Protein A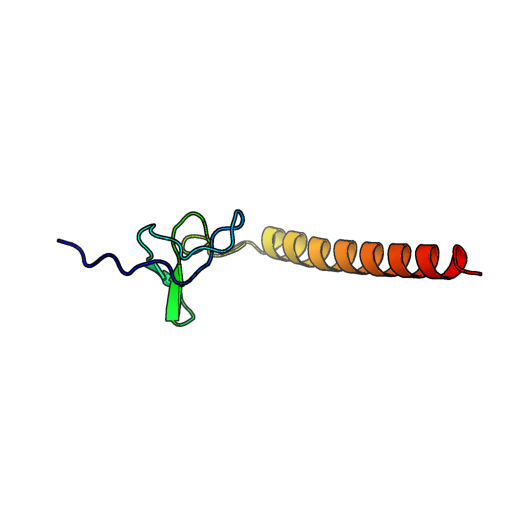F-A0A6H1Q639-F1 (afdb_monomer_lite)

Structure (mmCIF, N/CA/C/O backbone):
data_AF-A0A6H1Q639-F1
#
_entry.id   AF-A0A6H1Q639-F1
#
loop_
_atom_site.group_PDB
_atom_site.id
_atom_site.type_symbol
_atom_site.label_atom_id
_atom_site.label_alt_id
_atom_site.label_comp_id
_atom_site.label_asym_id
_atom_site.label_entity_id
_atom_site.label_seq_id
_atom_site.pdbx_PDB_ins_code
_atom_s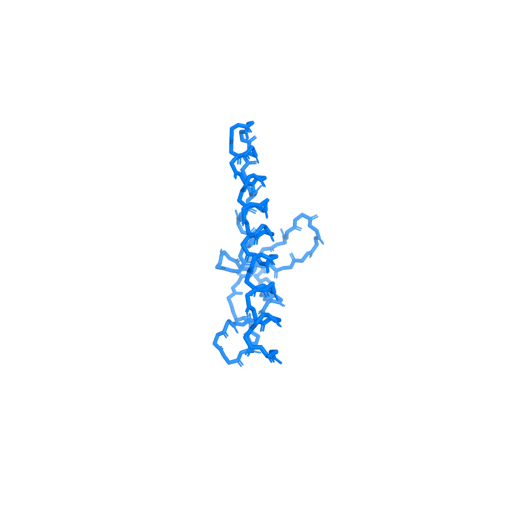ite.Cartn_x
_atom_site.Cartn_y
_atom_site.Cartn_z
_atom_site.occupancy
_atom_site.B_iso_or_equiv
_atom_site.auth_seq_id
_atom_site.auth_comp_id
_atom_site.auth_asym_id
_atom_site.auth_atom_id
_atom_site.pdbx_PDB_model_num
ATOM 1 N N . MET A 1 1 ? -19.599 -21.898 2.040 1.00 47.25 1 MET A N 1
ATOM 2 C CA . MET A 1 1 ? -18.205 -21.537 1.686 1.00 47.25 1 MET A CA 1
ATOM 3 C C . MET A 1 1 ? -18.179 -20.065 1.299 1.00 47.25 1 MET A C 1
ATOM 5 O O . MET A 1 1 ? -18.952 -19.670 0.443 1.00 47.25 1 MET A O 1
ATOM 9 N N . LYS A 1 2 ? -17.379 -19.226 1.968 1.00 55.78 2 LYS A N 1
ATOM 10 C CA . LYS A 1 2 ? -17.265 -17.796 1.625 1.00 55.78 2 LYS A CA 1
ATOM 11 C C . LYS A 1 2 ? -16.519 -17.725 0.287 1.00 55.78 2 LYS A C 1
ATOM 13 O O . LYS A 1 2 ? -15.376 -18.171 0.253 1.00 55.78 2 LYS A O 1
ATOM 18 N N . PHE A 1 3 ? -17.161 -17.274 -0.793 1.00 59.53 3 PHE A N 1
ATOM 19 C CA . PHE A 1 3 ? -16.537 -17.160 -2.116 1.00 59.53 3 PHE A CA 1
ATOM 20 C C . PHE A 1 3 ? -15.262 -16.314 -1.997 1.00 59.53 3 PHE A C 1
ATOM 22 O O . PHE A 1 3 ? -15.319 -15.107 -1.772 1.00 59.53 3 PHE A O 1
ATOM 29 N N . LYS A 1 4 ? -14.100 -16.968 -2.042 1.00 68.81 4 LYS A N 1
ATOM 30 C CA . LYS A 1 4 ? -12.796 -16.309 -1.978 1.00 68.81 4 LYS A CA 1
ATOM 31 C C . LYS A 1 4 ? -12.330 -16.126 -3.412 1.00 68.81 4 LYS A C 1
ATOM 33 O O . LYS A 1 4 ? -11.911 -17.089 -4.046 1.00 68.81 4 LYS A O 1
ATOM 38 N N . LEU A 1 5 ? -12.452 -14.904 -3.916 1.00 86.19 5 LEU A N 1
ATOM 39 C CA . LEU A 1 5 ? -12.014 -14.570 -5.264 1.00 86.19 5 LEU A CA 1
ATOM 40 C C . LEU A 1 5 ? -10.478 -14.666 -5.350 1.00 86.19 5 LEU A C 1
ATOM 42 O O . LEU A 1 5 ? -9.802 -14.332 -4.372 1.00 86.19 5 LEU A O 1
ATOM 46 N N . PRO A 1 6 ? -9.902 -15.142 -6.463 1.00 89.81 6 PRO A N 1
ATOM 47 C CA . PRO A 1 6 ? -8.454 -15.224 -6.614 1.00 89.81 6 PRO A CA 1
ATOM 48 C C . PRO A 1 6 ? -7.834 -13.825 -6.661 1.00 89.81 6 PRO A C 1
ATOM 50 O O . PRO A 1 6 ? -8.422 -12.882 -7.182 1.00 89.81 6 PRO A O 1
ATOM 53 N N . CYS A 1 7 ? -6.632 -13.678 -6.109 1.00 92.56 7 CYS A N 1
ATOM 54 C CA . CYS A 1 7 ? -5.896 -12.426 -6.207 1.00 92.56 7 CYS A CA 1
ATOM 55 C C . CYS A 1 7 ? -5.450 -12.159 -7.652 1.00 92.56 7 CYS A C 1
ATOM 57 O O . CYS A 1 7 ? -4.78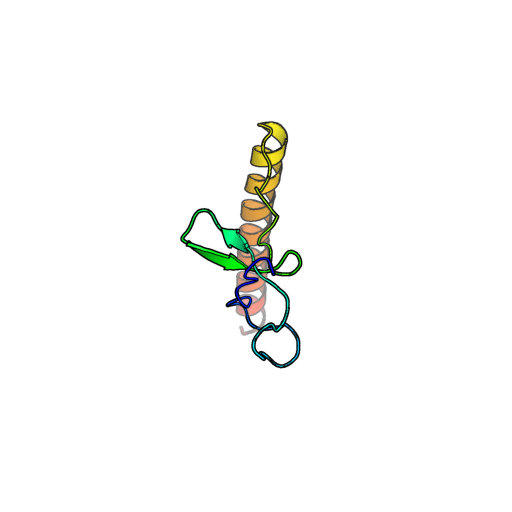3 -12.982 -8.269 1.00 92.56 7 CYS A O 1
ATOM 59 N N . GLU A 1 8 ? -5.721 -10.953 -8.142 1.00 92.75 8 GLU A N 1
ATOM 60 C CA . GLU A 1 8 ? -5.418 -10.513 -9.513 1.00 92.75 8 GLU A CA 1
ATOM 61 C C . GLU A 1 8 ? -3.952 -10.089 -9.713 1.00 92.75 8 GLU A C 1
ATOM 63 O O . GLU A 1 8 ? -3.565 -9.607 -10.771 1.00 92.75 8 GLU A O 1
ATOM 68 N N . THR A 1 9 ? -3.107 -10.216 -8.686 1.00 92.06 9 THR A N 1
ATOM 69 C CA . THR A 1 9 ? -1.702 -9.780 -8.733 1.00 92.06 9 THR A CA 1
ATOM 70 C C . THR A 1 9 ? -0.769 -10.940 -9.079 1.00 92.06 9 THR A C 1
ATOM 72 O O . THR A 1 9 ? -1.021 -12.086 -8.707 1.00 92.06 9 THR A O 1
ATOM 75 N N . LEU A 1 10 ? 0.345 -10.648 -9.751 1.00 93.44 10 LEU A N 1
ATOM 76 C CA . LEU A 1 10 ? 1.409 -11.618 -10.021 1.00 93.44 10 LEU A CA 1
ATOM 77 C C . LEU A 1 10 ? 2.389 -11.709 -8.846 1.00 93.44 10 LEU A C 1
ATOM 79 O O . LEU A 1 10 ? 2.696 -10.710 -8.197 1.00 93.44 10 LEU A O 1
ATOM 83 N N . THR A 1 11 ? 2.931 -12.896 -8.582 1.00 90.44 11 THR A N 1
ATOM 84 C CA . THR A 1 11 ? 3.974 -13.065 -7.565 1.00 90.44 11 THR A CA 1
ATOM 85 C C . THR A 1 11 ? 5.286 -12.431 -8.019 1.00 90.44 11 THR A C 1
ATOM 87 O O . THR A 1 11 ? 5.682 -12.556 -9.178 1.00 90.44 11 THR A O 1
ATOM 90 N N . LYS A 1 12 ? 6.014 -11.808 -7.081 1.00 85.19 12 LYS A N 1
ATOM 91 C CA . LYS A 1 12 ? 7.321 -11.183 -7.355 1.00 85.19 12 LYS A CA 1
ATOM 92 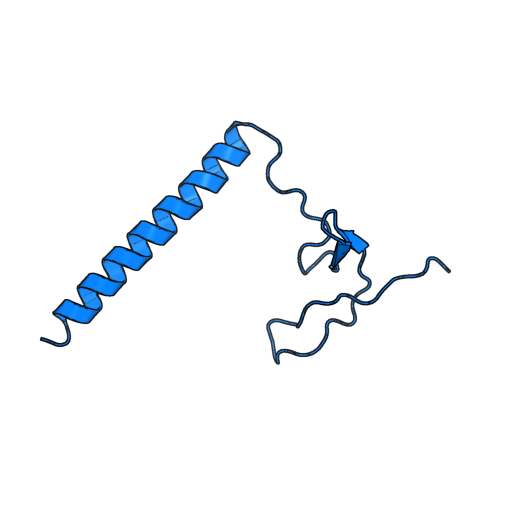C C . LYS A 1 12 ? 8.318 -12.168 -7.977 1.00 85.19 12 LYS A C 1
ATOM 94 O O . LYS A 1 12 ? 8.999 -11.834 -8.939 1.00 85.19 12 LYS A O 1
ATOM 99 N N . GLN A 1 13 ? 8.378 -13.390 -7.449 1.00 83.75 13 GLN A N 1
ATOM 100 C CA . GLN A 1 13 ? 9.170 -14.475 -8.027 1.00 83.75 13 GLN A CA 1
ATOM 101 C C . GLN A 1 13 ? 8.390 -15.137 -9.166 1.00 83.75 13 GLN A C 1
ATOM 103 O O . GLN A 1 13 ? 7.285 -15.640 -8.954 1.00 83.75 13 GLN A O 1
ATOM 108 N N . GLY A 1 14 ? 8.959 -15.125 -10.372 1.00 85.50 14 GLY A N 1
ATOM 109 C CA . GLY A 1 14 ? 8.440 -15.861 -11.529 1.00 85.50 14 GLY A CA 1
ATOM 110 C C . GLY A 1 14 ? 7.187 -15.286 -12.195 1.00 85.50 14 GLY A C 1
ATOM 111 O O . GLY A 1 14 ? 6.670 -15.924 -13.101 1.00 85.50 14 GLY A O 1
ATOM 112 N N . LYS A 1 15 ? 6.684 -14.114 -11.769 1.00 90.00 15 LYS A N 1
ATOM 113 C CA . LYS A 1 15 ? 5.557 -13.396 -12.404 1.00 90.00 15 LYS A CA 1
ATOM 114 C C . LYS A 1 15 ? 4.312 -14.266 -12.672 1.00 90.00 15 LYS A C 1
ATOM 116 O O . LYS A 1 15 ? 3.584 -14.039 -13.630 1.00 90.00 15 LYS A O 1
ATOM 121 N N . ARG A 1 16 ? 4.047 -15.260 -11.823 1.00 92.81 16 ARG A N 1
ATOM 122 C CA . ARG A 1 16 ? 2.893 -16.169 -11.948 1.00 92.81 16 ARG A CA 1
ATOM 123 C C . ARG A 1 16 ? 1.662 -15.612 -11.222 1.00 92.81 16 ARG A C 1
ATOM 125 O O . ARG A 1 16 ? 1.836 -14.906 -10.226 1.00 92.81 16 ARG A O 1
ATOM 132 N N . PRO A 1 17 ? 0.430 -15.947 -11.646 1.00 92.44 17 PRO A N 1
ATOM 133 C CA . PRO A 1 17 ? -0.784 -15.513 -10.958 1.00 92.44 17 PR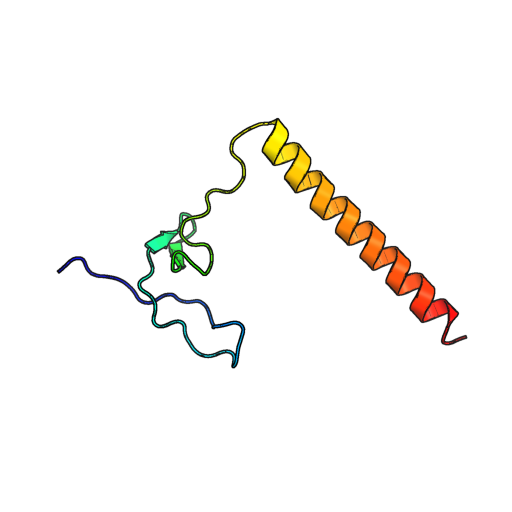O A CA 1
ATOM 134 C C . PRO A 1 17 ? -0.799 -15.917 -9.480 1.00 92.44 17 PRO A C 1
ATOM 136 O O . PRO A 1 17 ? -0.452 -17.049 -9.117 1.00 92.44 17 PRO A O 1
ATOM 139 N N . CYS A 1 18 ? -1.198 -14.992 -8.608 1.00 91.75 18 CYS A N 1
ATOM 140 C CA . CYS A 1 18 ? -1.325 -15.269 -7.187 1.00 91.75 18 CYS A CA 1
ATOM 141 C C . CYS A 1 18 ? -2.532 -16.174 -6.917 1.00 91.75 18 CYS A C 1
ATOM 143 O O . CYS A 1 18 ? -3.673 -15.821 -7.184 1.00 91.75 18 CYS A O 1
ATOM 145 N N . ARG A 1 19 ? -2.281 -17.331 -6.300 1.00 90.25 19 ARG A N 1
ATOM 146 C CA . ARG A 1 19 ? -3.327 -18.301 -5.929 1.00 90.25 19 ARG A CA 1
ATOM 147 C C . ARG A 1 19 ? -3.932 -18.055 -4.542 1.00 90.25 19 ARG A C 1
ATOM 149 O O . ARG A 1 19 ? -4.751 -18.840 -4.078 1.00 90.25 19 ARG A O 1
ATOM 156 N N . ALA A 1 20 ? -3.495 -17.006 -3.846 1.00 90.00 20 ALA A N 1
ATOM 157 C CA . ALA A 1 20 ? -3.998 -16.691 -2.516 1.00 90.00 20 ALA A CA 1
ATOM 158 C C . ALA A 1 20 ? -5.412 -16.092 -2.600 1.00 90.00 20 ALA A C 1
ATOM 160 O O . ALA A 1 20 ? -5.711 -15.366 -3.553 1.00 90.00 20 ALA A O 1
ATOM 161 N N . PRO A 1 21 ? -6.259 -16.325 -1.584 1.00 90.00 21 PRO A N 1
ATOM 162 C CA . PRO A 1 21 ? -7.584 -15.735 -1.542 1.00 90.00 21 PRO A CA 1
ATOM 163 C C . PRO A 1 21 ? -7.489 -14.213 -1.418 1.00 90.00 21 PRO A C 1
ATOM 165 O O . PRO A 1 21 ? -6.801 -13.677 -0.541 1.00 90.00 21 PRO A O 1
ATOM 168 N N . GLY A 1 22 ? -8.167 -13.528 -2.326 1.00 90.62 22 GLY A N 1
ATOM 169 C CA . GLY A 1 22 ? -8.266 -12.086 -2.393 1.00 90.62 22 GLY A CA 1
ATOM 170 C C . GLY A 1 22 ? -9.511 -11.542 -1.704 1.00 90.62 22 GLY A C 1
ATOM 171 O O . GLY A 1 22 ? -10.487 -12.251 -1.450 1.00 90.62 22 GLY A O 1
ATOM 172 N N . ILE A 1 23 ? -9.445 -10.253 -1.395 1.00 89.38 23 ILE A N 1
ATOM 173 C CA . ILE A 1 23 ? -10.570 -9.436 -0.957 1.00 89.38 23 ILE A CA 1
ATOM 174 C C . ILE A 1 23 ? -10.772 -8.296 -1.949 1.00 89.38 23 ILE A C 1
ATOM 176 O O . ILE A 1 23 ? -9.814 -7.844 -2.583 1.00 89.38 23 ILE A O 1
ATOM 180 N N . VAL A 1 24 ? -12.016 -7.841 -2.072 1.00 89.00 24 VAL A N 1
ATOM 181 C CA . VAL A 1 24 ? -12.359 -6.695 -2.915 1.00 89.00 24 VAL A CA 1
ATOM 182 C C . VAL A 1 24 ? -11.799 -5.432 -2.268 1.00 89.00 24 VAL A C 1
ATOM 184 O O . VAL A 1 24 ? -12.120 -5.097 -1.127 1.00 89.00 24 VAL A O 1
ATOM 187 N N . CYS A 1 25 ? -10.921 -4.749 -2.990 1.00 85.69 25 CYS A N 1
ATOM 188 C CA . CYS A 1 25 ? -10.344 -3.474 -2.598 1.00 85.69 25 CYS A CA 1
ATOM 189 C C . CYS A 1 25 ? -11.314 -2.336 -2.944 1.00 85.69 25 CYS A C 1
ATOM 191 O O . CYS A 1 25 ? -12.203 -2.481 -3.779 1.00 85.69 25 CYS A O 1
ATOM 193 N N . LYS A 1 26 ? -11.102 -1.149 -2.363 1.00 82.75 26 LYS A N 1
ATOM 194 C CA . LYS A 1 26 ? -11.949 0.034 -2.620 1.00 82.75 26 LYS A CA 1
ATOM 195 C C . LYS A 1 26 ? -12.001 0.466 -4.091 1.00 82.75 26 LYS A C 1
ATOM 197 O O . LYS A 1 26 ? -12.948 1.124 -4.492 1.00 82.75 26 LYS A O 1
ATOM 202 N N . ASN A 1 27 ? -10.980 0.120 -4.871 1.00 83.81 27 ASN A N 1
ATOM 203 C CA . ASN A 1 27 ? -10.889 0.409 -6.302 1.00 83.81 27 ASN A CA 1
ATOM 204 C C . ASN A 1 27 ? -11.440 -0.726 -7.189 1.00 83.81 27 ASN A C 1
ATOM 206 O O . ASN A 1 27 ? -11.142 -0.752 -8.377 1.00 83.81 27 ASN A O 1
ATOM 210 N N . GLY A 1 28 ? -12.148 -1.702 -6.614 1.00 87.44 28 GLY A N 1
ATOM 211 C CA . GLY A 1 28 ? -12.710 -2.849 -7.330 1.00 87.44 28 GLY A CA 1
ATOM 212 C C . GLY A 1 28 ? -11.740 -4.009 -7.564 1.00 87.44 28 GLY A C 1
ATOM 213 O O . GLY A 1 28 ? -12.198 -5.119 -7.805 1.00 87.44 28 GLY A O 1
ATOM 214 N N . SER A 1 29 ? -10.424 -3.802 -7.431 1.00 90.25 29 SER A N 1
ATOM 215 C CA . SER A 1 29 ? -9.450 -4.886 -7.637 1.00 90.25 29 SER A CA 1
ATOM 216 C C . SER A 1 29 ? -9.477 -5.925 -6.519 1.00 90.25 29 SER A C 1
ATOM 218 O O . SER A 1 29 ? -9.774 -5.615 -5.362 1.00 90.25 29 SER A O 1
ATOM 220 N N . ILE A 1 30 ? -9.107 -7.160 -6.836 1.00 92.06 30 ILE A N 1
ATOM 221 C CA . ILE A 1 30 ? -9.119 -8.277 -5.895 1.00 92.06 30 ILE A CA 1
ATOM 222 C C . ILE A 1 30 ? -7.685 -8.605 -5.499 1.00 92.06 30 ILE A C 1
ATOM 224 O O . ILE A 1 30 ? -6.882 -9.111 -6.287 1.00 92.06 30 ILE A O 1
ATOM 228 N N . ARG A 1 31 ? -7.332 -8.333 -4.240 1.00 91.94 31 ARG A N 1
ATOM 229 C CA . ARG A 1 31 ? -5.959 -8.520 -3.750 1.00 91.94 31 ARG A CA 1
ATOM 230 C C . ARG A 1 31 ? -5.924 -9.325 -2.468 1.00 91.94 31 ARG A C 1
ATOM 232 O O . ARG A 1 31 ? -6.753 -9.152 -1.579 1.00 91.94 31 ARG A O 1
ATOM 239 N N . CYS A 1 32 ? -4.943 -10.214 -2.356 1.00 91.44 32 CYS A N 1
ATOM 240 C CA . CYS A 1 32 ? -4.702 -10.951 -1.120 1.00 91.44 32 CYS A CA 1
ATOM 241 C C . CYS A 1 32 ? -4.017 -10.060 -0.073 1.00 91.44 32 CYS A C 1
ATOM 243 O O . CYS A 1 32 ? -3.466 -9.002 -0.388 1.00 91.44 32 CYS A O 1
ATOM 245 N N . LYS A 1 33 ? -3.998 -10.515 1.187 1.00 87.19 33 LYS A N 1
ATOM 246 C CA . LYS A 1 33 ? -3.331 -9.815 2.301 1.00 87.19 33 LYS A CA 1
ATOM 247 C C . LYS A 1 33 ? -1.853 -9.507 2.010 1.00 87.19 33 LYS A C 1
ATOM 249 O O . LYS A 1 33 ? -1.368 -8.463 2.427 1.00 87.19 33 LYS A O 1
ATOM 254 N N . VAL A 1 34 ? -1.170 -10.385 1.271 1.00 87.19 34 VAL A N 1
ATOM 255 C CA . VAL A 1 34 ? 0.263 -10.260 0.945 1.00 87.19 34 VAL A CA 1
ATOM 256 C C . VAL A 1 34 ? 0.514 -9.249 -0.181 1.00 87.19 34 VAL A C 1
ATOM 258 O O . VAL A 1 34 ? 1.454 -8.469 -0.099 1.00 87.19 34 VAL A O 1
ATOM 261 N N . HIS A 1 35 ? -0.353 -9.191 -1.197 1.00 88.62 35 HIS A N 1
ATOM 262 C CA . HIS A 1 35 ? -0.270 -8.219 -2.300 1.00 88.62 35 HIS A CA 1
ATOM 263 C C . HIS A 1 35 ? -1.010 -6.898 -2.009 1.00 88.62 35 HIS A C 1
ATOM 265 O O . HIS A 1 35 ? -1.305 -6.120 -2.916 1.00 88.62 35 HIS A O 1
ATOM 271 N N . GLY A 1 36 ? -1.297 -6.623 -0.734 1.00 79.94 36 GLY A N 1
ATOM 272 C CA . GLY A 1 36 ? -1.759 -5.312 -0.280 1.00 79.94 36 GLY A CA 1
ATOM 273 C C . GLY A 1 36 ? -3.272 -5.129 -0.184 1.00 79.94 36 GLY A C 1
ATOM 274 O O . GLY A 1 36 ? -3.704 -4.012 0.077 1.00 79.94 36 GLY A O 1
ATOM 275 N N . GLY A 1 37 ? -4.085 -6.183 -0.313 1.00 80.25 37 GLY A N 1
ATOM 276 C CA . GLY A 1 37 ? -5.546 -6.066 -0.177 1.00 80.25 37 GLY A CA 1
ATOM 277 C C . GLY A 1 37 ? -6.014 -5.569 1.196 1.00 80.25 37 GLY A C 1
ATOM 278 O O . GLY A 1 37 ? -7.059 -4.941 1.302 1.00 80.25 37 GLY A O 1
ATOM 279 N N . TYR A 1 38 ? -5.223 -5.795 2.250 1.00 73.94 38 TYR A N 1
ATOM 280 C CA . TYR A 1 38 ? -5.551 -5.404 3.630 1.00 73.94 38 TYR A CA 1
ATOM 281 C C . TYR A 1 38 ? -4.964 -4.055 4.071 1.00 73.94 38 TYR A C 1
ATOM 283 O O . TYR A 1 38 ? -5.267 -3.594 5.172 1.00 73.94 38 TYR A O 1
ATOM 291 N N . SER A 1 39 ? -4.105 -3.424 3.266 1.00 76.75 39 SER A N 1
ATOM 292 C CA . SER A 1 39 ? -3.495 -2.151 3.656 1.00 76.75 39 SER A CA 1
ATOM 293 C C . SER A 1 39 ? -4.434 -0.992 3.331 1.00 76.75 39 SER A C 1
ATOM 295 O O . SER A 1 39 ? -4.810 -0.794 2.181 1.00 76.75 39 SER A O 1
ATOM 297 N N . SER A 1 40 ? -4.789 -0.189 4.336 1.00 77.88 40 SER A N 1
ATOM 298 C CA . SER A 1 40 ? -5.545 1.057 4.141 1.00 77.88 40 SER A CA 1
ATOM 299 C C . SER A 1 40 ? -4.652 2.294 4.002 1.00 77.88 40 SER A C 1
ATOM 301 O O . SER A 1 40 ? -5.166 3.411 3.995 1.00 77.88 40 SER A O 1
ATOM 303 N N . GLY A 1 41 ? -3.329 2.107 3.979 1.00 84.50 41 GLY A N 1
ATOM 304 C CA . GLY A 1 41 ? -2.370 3.197 4.134 1.00 84.50 41 GLY A CA 1
ATOM 305 C C . GLY A 1 41 ? -2.437 3.877 5.515 1.00 84.50 41 GLY A C 1
ATOM 306 O O . GLY A 1 41 ? -3.190 3.446 6.400 1.00 84.50 41 GLY A O 1
ATOM 307 N N . PRO A 1 42 ? -1.634 4.935 5.723 1.00 91.06 42 PRO A N 1
ATOM 308 C CA . PRO A 1 42 ? -1.610 5.691 6.970 1.00 91.06 42 PRO A CA 1
ATOM 309 C C . PRO A 1 42 ? -2.893 6.511 7.164 1.00 91.06 42 PRO A C 1
ATOM 311 O O . PRO A 1 42 ? -3.313 7.269 6.288 1.00 91.06 42 PRO A O 1
ATOM 314 N N . LYS A 1 43 ? -3.505 6.390 8.347 1.00 91.69 43 LYS A N 1
ATOM 315 C CA . LYS A 1 43 ? -4.740 7.117 8.695 1.00 91.69 43 LYS A CA 1
ATOM 316 C C . LYS A 1 43 ? -4.476 8.452 9.396 1.00 91.69 43 LYS A C 1
ATOM 318 O O . LYS A 1 43 ? -5.244 9.393 9.210 1.00 91.69 43 LYS A O 1
ATOM 323 N N . THR A 1 44 ? -3.394 8.549 10.168 1.00 95.56 44 THR A N 1
ATOM 324 C CA . THR A 1 44 ? -3.048 9.745 10.949 1.00 95.56 44 THR A CA 1
ATOM 325 C C . THR A 1 44 ? -2.392 10.822 10.084 1.00 95.56 44 THR A C 1
ATOM 327 O O . THR A 1 44 ? -1.775 10.518 9.059 1.00 95.56 44 THR A O 1
ATOM 330 N N . LYS A 1 45 ? -2.498 12.091 10.507 1.00 94.88 45 LYS A N 1
ATOM 331 C CA . LYS A 1 45 ? -1.828 13.221 9.836 1.00 94.88 45 LYS A CA 1
ATOM 332 C C . LYS A 1 45 ? -0.313 13.001 9.765 1.00 94.88 45 LYS A C 1
ATOM 334 O O . LYS A 1 45 ? 0.271 13.109 8.692 1.00 94.88 45 LYS A O 1
ATOM 339 N N . GLU A 1 46 ? 0.290 12.580 10.875 1.00 94.75 46 GLU A N 1
ATOM 340 C CA . GLU A 1 46 ? 1.719 12.254 10.953 1.00 94.75 46 GLU A CA 1
ATOM 341 C C . GLU A 1 46 ? 2.121 11.121 10.003 1.00 94.75 46 GLU A C 1
ATOM 343 O O . GLU A 1 46 ? 3.130 11.214 9.307 1.00 94.75 46 GLU A O 1
ATOM 348 N N . GLY A 1 47 ? 1.322 10.051 9.935 1.00 92.50 47 GLY A N 1
ATOM 349 C CA . GLY A 1 47 ? 1.597 8.922 9.050 1.00 92.50 47 GLY A CA 1
ATOM 350 C C . GLY A 1 47 ? 1.526 9.315 7.575 1.00 92.50 47 GLY A C 1
ATOM 351 O O . GLY A 1 47 ? 2.357 8.879 6.779 1.00 92.50 47 GLY A O 1
ATOM 352 N N . LYS A 1 48 ? 0.569 10.175 7.209 1.00 94.19 48 LYS A N 1
ATOM 353 C CA . LYS A 1 48 ? 0.465 10.725 5.851 1.00 94.19 48 LYS A CA 1
ATOM 354 C C . LYS A 1 48 ? 1.676 11.596 5.511 1.00 94.19 48 LYS A C 1
ATOM 356 O O . LYS A 1 48 ? 2.255 11.406 4.446 1.00 94.19 48 LYS A O 1
ATOM 361 N N . ALA A 1 49 ? 2.103 12.469 6.425 1.00 93.38 49 ALA A N 1
ATOM 362 C CA . ALA A 1 49 ? 3.289 13.309 6.241 1.00 93.38 49 ALA A CA 1
ATOM 363 C C . ALA A 1 49 ? 4.572 12.473 6.071 1.00 93.38 49 ALA A C 1
ATOM 365 O O . ALA A 1 49 ? 5.341 12.697 5.138 1.00 93.38 49 ALA A O 1
ATOM 366 N N . LYS A 1 50 ? 4.767 11.441 6.907 1.00 92.00 50 LYS A N 1
ATOM 367 C CA . LYS A 1 50 ? 5.889 10.495 6.764 1.00 92.00 50 LYS A CA 1
ATOM 368 C C . LYS A 1 50 ? 5.867 9.781 5.411 1.00 92.00 50 LYS A C 1
ATOM 370 O O . LYS A 1 50 ? 6.894 9.701 4.742 1.00 92.00 50 LYS A O 1
ATOM 375 N N . SER A 1 51 ? 4.700 9.292 4.989 1.00 89.31 51 SER A N 1
ATOM 376 C CA . SER A 1 51 ? 4.551 8.623 3.694 1.00 89.31 51 SER A CA 1
ATOM 377 C C . SER A 1 51 ? 4.841 9.555 2.516 1.00 89.31 51 SER A C 1
ATOM 379 O O . SER A 1 51 ? 5.454 9.113 1.549 1.00 89.31 51 SER A O 1
ATOM 381 N N . ALA A 1 52 ? 4.432 10.825 2.590 1.00 88.12 52 ALA A N 1
ATOM 382 C CA . ALA A 1 52 ? 4.714 11.819 1.556 1.00 88.12 52 ALA A CA 1
ATOM 383 C C . ALA A 1 52 ? 6.218 12.129 1.457 1.00 88.12 52 ALA A C 1
ATOM 385 O O . ALA A 1 52 ? 6.779 12.112 0.363 1.00 88.12 52 ALA A O 1
ATOM 386 N N . ASN A 1 53 ? 6.900 12.308 2.593 1.00 88.75 53 ASN A N 1
ATOM 387 C CA . ASN A 1 53 ? 8.343 12.568 2.620 1.00 88.75 53 ASN A CA 1
ATOM 388 C C . ASN A 1 53 ? 9.178 11.420 2.034 1.00 88.75 53 ASN A C 1
ATOM 390 O O . ASN A 1 53 ? 10.211 11.672 1.415 1.00 88.75 53 ASN A O 1
ATOM 394 N N . ASN A 1 54 ? 8.740 10.166 2.186 1.00 86.62 54 ASN A N 1
ATOM 395 C CA . ASN A 1 54 ? 9.418 9.030 1.555 1.00 86.62 54 ASN A CA 1
ATOM 396 C C . ASN A 1 54 ? 9.408 9.116 0.022 1.00 86.62 54 ASN A C 1
ATOM 398 O O . ASN A 1 54 ? 10.384 8.719 -0.609 1.00 86.62 54 ASN A O 1
ATOM 402 N N . ILE A 1 55 ? 8.337 9.648 -0.575 1.00 81.00 55 ILE A N 1
ATOM 403 C CA . ILE A 1 55 ? 8.234 9.816 -2.032 1.00 81.00 55 ILE A CA 1
ATOM 404 C C . ILE A 1 55 ? 9.233 10.874 -2.514 1.00 81.00 55 ILE A C 1
ATOM 406 O O . ILE A 1 55 ? 9.939 10.642 -3.492 1.00 81.00 55 ILE A O 1
ATOM 410 N N . ILE A 1 56 ? 9.336 12.001 -1.800 1.00 79.00 56 ILE A N 1
ATOM 411 C CA . ILE A 1 56 ? 10.270 13.090 -2.130 1.00 79.00 56 ILE A CA 1
ATOM 412 C C . ILE A 1 56 ? 11.714 12.584 -2.075 1.00 79.00 56 ILE A C 1
ATOM 414 O O . ILE A 1 56 ? 12.428 12.666 -3.069 1.00 79.00 56 ILE A O 1
ATOM 418 N N . LYS A 1 57 ? 12.108 11.949 -0.962 1.00 77.31 57 LYS A N 1
ATOM 419 C CA . LYS A 1 57 ? 13.461 11.393 -0.799 1.00 77.31 57 LYS A CA 1
ATOM 420 C C . LYS A 1 57 ? 13.822 10.389 -1.891 1.00 77.31 57 LYS A C 1
ATOM 422 O O . LYS A 1 57 ? 14.947 10.397 -2.381 1.00 77.31 57 LYS A O 1
ATOM 427 N N . TYR A 1 58 ? 12.878 9.529 -2.271 1.00 83.19 58 TYR A N 1
ATOM 428 C CA . TYR A 1 58 ? 13.088 8.572 -3.354 1.00 83.19 58 TYR A CA 1
ATOM 429 C C . TYR A 1 58 ? 13.320 9.271 -4.701 1.00 83.19 58 TYR A C 1
ATOM 431 O O . TYR A 1 58 ? 14.216 8.882 -5.451 1.00 83.19 58 TYR A O 1
ATOM 439 N N . ASN A 1 59 ? 12.544 10.313 -5.006 1.00 80.38 59 ASN A N 1
ATOM 440 C CA . ASN A 1 59 ? 12.697 11.075 -6.244 1.00 80.38 59 ASN A CA 1
ATOM 441 C C . ASN A 1 59 ? 14.025 11.838 -6.291 1.00 80.38 59 ASN A C 1
ATOM 443 O O . ASN A 1 59 ? 14.694 11.808 -7.324 1.00 80.38 59 ASN A O 1
ATOM 447 N N . ASP A 1 60 ? 14.438 12.447 -5.179 1.00 80.44 60 ASP A N 1
ATOM 448 C CA . ASP A 1 60 ? 15.720 13.148 -5.079 1.00 80.44 60 ASP A CA 1
ATOM 449 C C . ASP A 1 60 ? 16.896 12.185 -5.272 1.00 80.44 60 ASP A C 1
ATOM 451 O O . ASP A 1 60 ? 17.783 12.454 -6.082 1.00 80.44 60 ASP A O 1
ATOM 455 N N . GLN A 1 61 ? 16.860 11.016 -4.619 1.00 80.25 61 GLN A N 1
ATOM 456 C CA . GLN A 1 61 ? 17.855 9.953 -4.815 1.00 80.25 61 GLN A CA 1
ATOM 457 C C . GLN A 1 61 ? 17.888 9.446 -6.261 1.00 80.25 61 GLN A C 1
ATOM 459 O O . GLN A 1 61 ? 18.949 9.210 -6.836 1.00 80.25 61 GLN A O 1
ATOM 464 N N . ARG A 1 62 ? 16.721 9.274 -6.888 1.00 77.94 62 ARG A N 1
ATOM 465 C CA . ARG A 1 62 ? 16.645 8.865 -8.294 1.00 77.94 62 ARG A CA 1
ATOM 466 C C . ARG A 1 62 ? 17.268 9.922 -9.210 1.00 77.94 62 ARG A C 1
ATOM 468 O O . ARG A 1 62 ? 17.955 9.562 -10.164 1.00 77.94 62 ARG A O 1
ATOM 475 N N . ALA A 1 63 ? 17.028 11.203 -8.936 1.00 77.69 63 ALA A N 1
ATOM 476 C CA . ALA A 1 63 ? 17.588 12.308 -9.704 1.00 77.69 63 ALA A CA 1
ATOM 477 C C . ALA A 1 63 ? 19.108 12.424 -9.521 1.00 77.69 63 ALA A C 1
ATOM 479 O O . ALA A 1 63 ? 19.813 12.600 -10.512 1.00 77.69 63 ALA A O 1
ATOM 480 N N . SER A 1 64 ? 19.623 12.277 -8.295 1.00 78.81 64 SER A N 1
ATOM 481 C CA . SER A 1 64 ? 21.068 12.279 -8.035 1.00 78.81 64 SER A CA 1
ATOM 482 C C . SER A 1 64 ? 21.772 11.121 -8.736 1.00 78.81 64 SER A C 1
ATOM 484 O O . SER A 1 64 ? 22.761 11.347 -9.426 1.00 78.81 64 SER A O 1
ATOM 486 N N . ASN A 1 65 ? 21.220 9.906 -8.656 1.00 76.81 65 ASN A N 1
ATOM 487 C CA . ASN A 1 65 ? 21.804 8.736 -9.315 1.00 76.81 65 ASN A CA 1
ATOM 488 C C . ASN A 1 65 ? 21.851 8.906 -10.839 1.00 76.81 65 ASN A C 1
ATOM 490 O O . ASN A 1 65 ? 22.821 8.517 -11.475 1.00 76.81 65 ASN A O 1
ATOM 494 N N . LYS A 1 66 ? 20.825 9.525 -11.439 1.00 75.00 66 LYS A N 1
ATOM 495 C CA . LYS A 1 66 ? 20.793 9.775 -12.887 1.00 75.00 66 LYS A CA 1
ATOM 496 C C . LYS A 1 66 ? 21.856 10.787 -13.336 1.00 75.00 66 LYS A C 1
ATOM 498 O O . LYS A 1 66 ? 22.378 10.650 -14.434 1.00 75.00 66 LYS A O 1
ATOM 503 N N . ARG A 1 67 ? 22.176 11.787 -12.502 1.00 70.81 67 ARG A N 1
ATOM 504 C CA . ARG A 1 67 ? 23.263 12.747 -12.773 1.00 70.81 67 ARG A CA 1
ATOM 505 C C . ARG A 1 67 ? 24.632 12.070 -12.717 1.00 70.81 67 ARG A C 1
ATOM 507 O O . ARG A 1 67 ? 25.398 12.232 -13.650 1.00 70.81 67 ARG A O 1
ATOM 514 N N . GLN A 1 68 ? 24.868 11.246 -11.695 1.00 69.62 68 GLN A N 1
ATOM 515 C CA . GLN A 1 68 ? 26.132 10.519 -11.533 1.00 69.62 68 GLN A CA 1
ATOM 516 C C . GLN A 1 68 ? 26.413 9.543 -12.682 1.00 69.62 68 GLN A C 1
ATOM 518 O O . GLN A 1 68 ? 27.553 9.428 -13.107 1.00 69.62 68 GLN A O 1
ATOM 523 N N . ILE A 1 69 ? 25.384 8.861 -13.202 1.00 71.44 69 ILE A N 1
ATOM 524 C CA . ILE A 1 69 ? 25.530 7.992 -14.382 1.00 71.44 69 ILE A CA 1
ATOM 525 C C . ILE A 1 69 ? 25.965 8.822 -15.597 1.00 71.44 69 ILE A C 1
ATOM 527 O O . ILE A 1 69 ? 26.958 8.503 -16.235 1.00 71.44 69 ILE A O 1
ATOM 531 N N . ASN A 1 70 ? 25.287 9.942 -15.861 1.00 66.81 70 ASN A N 1
ATOM 532 C CA . ASN A 1 70 ? 25.627 10.810 -16.989 1.00 66.81 70 ASN A CA 1
ATOM 533 C C . ASN A 1 70 ? 27.033 11.435 -16.884 1.00 66.81 70 ASN A C 1
ATOM 535 O O . ASN A 1 70 ? 27.618 11.752 -17.910 1.00 66.81 70 ASN A O 1
ATOM 539 N N . GLU A 1 71 ? 27.554 11.648 -15.672 1.00 62.09 71 GLU A N 1
ATOM 540 C CA . GLU A 1 71 ? 28.918 12.150 -15.433 1.00 62.09 71 GLU A CA 1
ATOM 541 C C . GLU A 1 71 ? 29.998 11.064 -15.583 1.00 62.09 71 GLU A C 1
ATOM 543 O O . GLU A 1 71 ? 31.156 11.401 -15.791 1.00 62.09 71 GLU A O 1
ATOM 548 N N . GLN A 1 72 ? 29.645 9.778 -15.466 1.00 60.12 72 GLN A N 1
ATOM 549 C CA . GLN A 1 72 ? 30.567 8.646 -15.652 1.00 60.12 72 GLN A CA 1
ATOM 550 C C . GLN A 1 72 ? 30.681 8.187 -17.114 1.00 60.12 72 GLN A C 1
ATOM 552 O O . GLN A 1 72 ? 31.653 7.522 -17.460 1.00 60.12 72 GLN A O 1
ATOM 557 N N . ASP A 1 73 ? 29.702 8.534 -17.952 1.00 55.56 73 ASP A N 1
ATOM 558 C CA . ASP A 1 73 ? 29.645 8.206 -19.385 1.00 55.56 73 ASP A CA 1
ATOM 559 C C . ASP A 1 73 ? 30.272 9.303 -20.289 1.00 55.56 73 ASP A C 1
ATOM 561 O O . ASP A 1 73 ? 30.065 9.299 -21.507 1.00 55.56 73 ASP A O 1
ATOM 565 N N . LEU A 1 74 ? 31.008 10.254 -19.699 1.00 52.59 74 LEU A N 1
ATOM 566 C CA . LEU A 1 74 ? 31.658 11.416 -20.329 1.00 52.59 74 LEU A CA 1
ATOM 567 C C . LEU A 1 74 ? 33.182 11.329 -20.166 1.00 52.59 74 LEU A C 1
ATOM 569 O O . LEU A 1 74 ? 33.884 11.638 -21.155 1.00 52.59 74 LEU A O 1
#

Secondary structure (DSSP, 8-state):
----PBP-SBPTTTTPBP-SBEEE-TTS-EEETTTTTT-----SHHHHHHHHHHHHHHHHHHHHH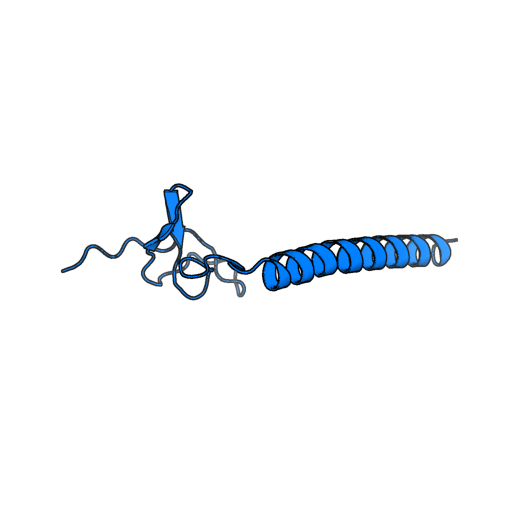HHHHHHH--

Foldseek 3Di:
DPPFDFAQAADPPPRHGGRAGFDQAPVRHTHDVVRCRPDPADDDPVSVVVVVVVVVVVVVVVVVVVVVVVVVVD

InterPro domains:
  IPR047675 Putative zinc-binding domain [NF041373] (7-48)

Sequence (74 aa):
MKFKLPCETLTKQGKRPCRAPGIVCKNGSIRCKVHGGYSSGPKTKEGKAKSANNIIKYNDQRASNKRQINEQDL

Radius of gyration: 18.43 Å; chains: 1; bounding box: 50×35×31 Å

Organism: NCBI:txid2563896

pLDDT: mean 82.71, std 11.1, range [47.25, 95.56]